Protein AF-A0A2P5FWX3-F1 (afdb_monomer)

Mean predicted aligned error: 10.18 Å

pLDDT: mean 71.49, std 17.6, range [30.2, 88.88]

Structure (mmCIF, N/CA/C/O backbone):
data_AF-A0A2P5FWX3-F1
#
_entry.id   AF-A0A2P5FWX3-F1
#
loop_
_atom_site.group_PDB
_atom_site.id
_atom_site.type_symbol
_atom_site.label_atom_id
_atom_site.label_alt_id
_atom_site.label_comp_id
_atom_site.label_asym_id
_atom_site.label_entity_id
_atom_site.label_seq_id
_atom_site.pdbx_PDB_ins_code
_atom_site.Cartn_x
_atom_site.Cartn_y
_atom_site.Cartn_z
_atom_site.occupancy
_atom_site.B_iso_or_equiv
_atom_site.auth_seq_id
_atom_site.auth_comp_id
_atom_site.auth_asym_id
_atom_site.auth_atom_id
_atom_site.pdbx_PDB_model_num
ATOM 1 N N . MET A 1 1 ? -28.439 5.076 10.917 1.00 36.09 1 MET A N 1
ATOM 2 C CA . MET A 1 1 ? -27.696 3.801 10.879 1.00 36.09 1 MET A CA 1
ATOM 3 C C . MET A 1 1 ? -26.403 4.039 11.629 1.00 36.09 1 MET A C 1
ATOM 5 O O . MET A 1 1 ? -25.513 4.684 11.095 1.00 36.09 1 MET A O 1
ATOM 9 N N . ASP A 1 2 ? -26.393 3.648 12.900 1.00 39.75 2 ASP A N 1
ATOM 10 C CA . ASP A 1 2 ? -25.227 3.685 13.783 1.00 39.75 2 ASP A CA 1
ATOM 11 C C . ASP A 1 2 ? -24.262 2.564 13.383 1.00 39.75 2 ASP A C 1
ATOM 13 O O . ASP A 1 2 ? -24.694 1.423 13.220 1.00 39.75 2 ASP A O 1
ATOM 17 N N . TYR A 1 3 ? -22.973 2.874 13.225 1.00 48.59 3 TYR A N 1
ATOM 18 C CA . TYR A 1 3 ? -21.913 1.898 12.940 1.00 48.59 3 TYR A CA 1
ATOM 19 C C . TYR A 1 3 ? -20.912 1.872 14.107 1.00 48.59 3 TYR A C 1
ATOM 21 O O . TYR A 1 3 ? -19.867 2.518 14.028 1.00 48.59 3 TYR A O 1
ATOM 29 N N . PRO A 1 4 ? -21.173 1.134 15.203 1.00 44.94 4 PRO A N 1
ATOM 30 C CA . PRO A 1 4 ? -20.359 1.227 16.414 1.00 44.94 4 PRO A CA 1
ATOM 31 C C . PRO A 1 4 ? -19.086 0.354 16.389 1.00 44.94 4 PRO A C 1
ATOM 33 O O . PRO A 1 4 ? -18.427 0.196 17.417 1.00 44.94 4 PRO A O 1
ATOM 36 N N . HIS A 1 5 ? -18.721 -0.257 15.253 1.00 38.47 5 HIS A N 1
ATOM 37 C CA . HIS A 1 5 ? -17.751 -1.367 15.223 1.00 38.47 5 HIS A CA 1
ATOM 38 C C . HIS A 1 5 ? -16.804 -1.349 14.009 1.00 38.47 5 HIS A C 1
ATOM 40 O O . HIS A 1 5 ? -16.574 -2.374 13.371 1.00 38.47 5 HIS A O 1
ATOM 46 N N . LEU A 1 6 ? -16.242 -0.188 13.669 1.00 40.50 6 LEU A N 1
ATOM 47 C CA . LEU A 1 6 ? -15.245 -0.069 12.600 1.00 40.50 6 LEU A CA 1
ATOM 48 C C . LEU A 1 6 ? -13.914 -0.740 12.990 1.00 40.50 6 LEU A C 1
ATOM 50 O O . LEU A 1 6 ? -13.078 -0.155 13.679 1.00 40.50 6 LEU A O 1
ATOM 54 N N . PHE A 1 7 ? -13.712 -1.980 12.533 1.00 39.72 7 PHE A N 1
ATOM 55 C CA . PHE A 1 7 ? -12.468 -2.729 12.710 1.00 39.72 7 PHE A CA 1
ATOM 56 C C . PHE A 1 7 ? -11.569 -2.687 11.457 1.00 39.72 7 PHE A C 1
ATOM 58 O O . PHE A 1 7 ? -11.954 -3.110 10.371 1.00 39.72 7 PHE A O 1
ATOM 65 N N . ARG A 1 8 ? -10.341 -2.194 11.690 1.00 49.31 8 ARG A N 1
ATOM 66 C CA . ARG A 1 8 ? -9.008 -2.618 11.198 1.00 49.31 8 ARG A CA 1
ATOM 67 C C . ARG A 1 8 ? -8.789 -2.820 9.693 1.00 49.31 8 ARG A C 1
ATOM 69 O O . ARG A 1 8 ? -8.914 -3.914 9.169 1.00 49.31 8 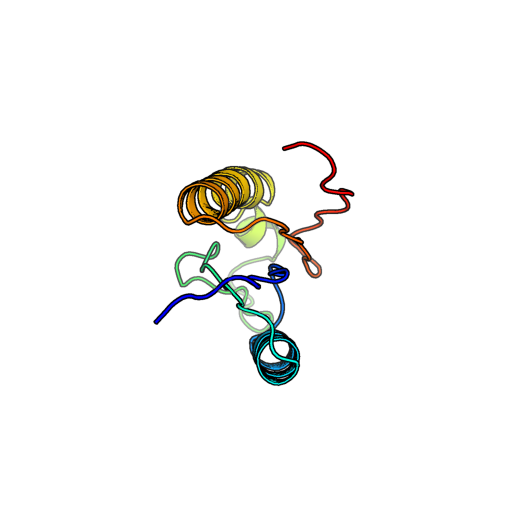ARG A O 1
ATOM 76 N N . VAL A 1 9 ? -8.270 -1.769 9.059 1.00 38.56 9 VAL A N 1
ATOM 77 C CA . VAL A 1 9 ? -7.700 -1.766 7.696 1.00 38.56 9 VAL A CA 1
ATOM 78 C C . VAL A 1 9 ? -6.278 -2.331 7.699 1.00 38.56 9 VAL A C 1
ATOM 80 O O . VAL A 1 9 ? -5.587 -2.161 8.690 1.00 38.56 9 VAL A O 1
ATOM 83 N N . THR A 1 10 ? -5.818 -2.947 6.609 1.00 39.81 10 THR A N 1
ATOM 84 C CA . THR A 1 10 ? -4.397 -3.241 6.324 1.00 39.81 10 THR A CA 1
ATOM 85 C C . THR A 1 10 ? -4.037 -2.781 4.913 1.00 39.81 10 THR A C 1
ATOM 87 O O . THR A 1 10 ? -4.858 -2.868 4.005 1.00 39.81 10 THR A O 1
ATOM 90 N N . TYR A 1 11 ? -2.805 -2.298 4.758 1.00 51.53 11 TYR A N 1
ATOM 91 C CA . TYR A 1 11 ? -2.266 -1.621 3.573 1.00 51.53 11 TYR A CA 1
ATOM 92 C C . TYR A 1 11 ? -1.509 -2.541 2.593 1.00 51.53 11 TYR A C 1
ATOM 94 O O . TYR A 1 11 ? -1.103 -3.639 2.959 1.00 51.53 11 TYR A O 1
ATOM 102 N N . LEU A 1 12 ? -1.315 -2.051 1.357 1.00 51.19 12 LEU A N 1
ATOM 103 C CA . LEU A 1 12 ? -0.372 -2.500 0.310 1.00 51.19 12 LEU A CA 1
ATOM 104 C C . LEU A 1 12 ? -0.284 -4.007 0.062 1.00 51.19 12 LEU A C 1
ATOM 106 O O . LEU A 1 12 ? 0.769 -4.634 0.218 1.00 51.19 12 LEU A O 1
ATOM 110 N N . ILE A 1 13 ? -1.388 -4.586 -0.406 1.00 52.03 13 ILE A N 1
ATOM 111 C CA . ILE A 1 13 ? -1.358 -5.933 -0.958 1.00 52.03 13 ILE A CA 1
ATOM 112 C C . ILE A 1 13 ? -1.967 -5.937 -2.358 1.00 52.03 13 ILE A C 1
ATOM 114 O O . ILE A 1 13 ? -2.859 -5.144 -2.648 1.00 52.03 13 ILE A O 1
ATOM 118 N N . LYS A 1 14 ? -1.498 -6.852 -3.224 1.00 61.44 14 LYS A N 1
ATOM 119 C CA . LYS A 1 14 ? -2.222 -7.285 -4.431 1.00 61.44 14 LYS A CA 1
ATOM 120 C C . LYS A 1 14 ? -3.730 -7.251 -4.168 1.00 61.44 14 L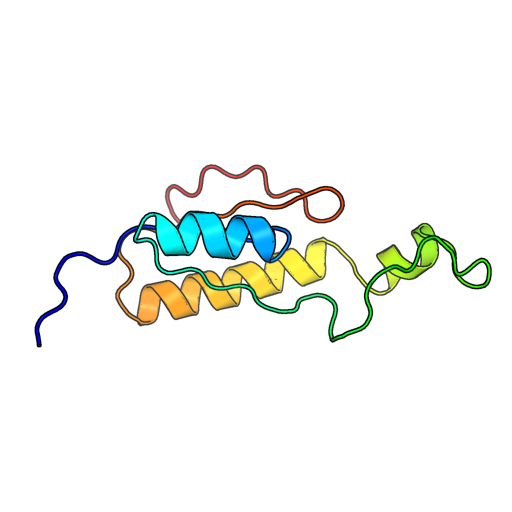YS A C 1
ATOM 122 O O . LYS A 1 14 ? -4.158 -7.823 -3.167 1.00 61.44 14 LYS A O 1
ATOM 127 N N . LEU A 1 15 ? -4.508 -6.673 -5.088 1.00 67.38 15 LEU A N 1
ATOM 128 C CA . LEU A 1 15 ? -5.973 -6.542 -4.987 1.00 67.38 15 LEU A CA 1
ATOM 129 C C . LEU A 1 15 ? -6.650 -7.833 -4.491 1.00 67.38 15 LEU A C 1
ATOM 131 O O . LEU A 1 15 ? -7.463 -7.792 -3.582 1.00 67.38 15 LEU A O 1
ATOM 135 N N . LYS A 1 16 ? -6.164 -9.002 -4.927 1.00 72.69 16 LYS A N 1
ATOM 136 C CA . LYS A 1 16 ? -6.636 -10.315 -4.455 1.00 72.69 16 LYS A CA 1
ATOM 137 C C . LYS A 1 16 ? -6.562 -10.5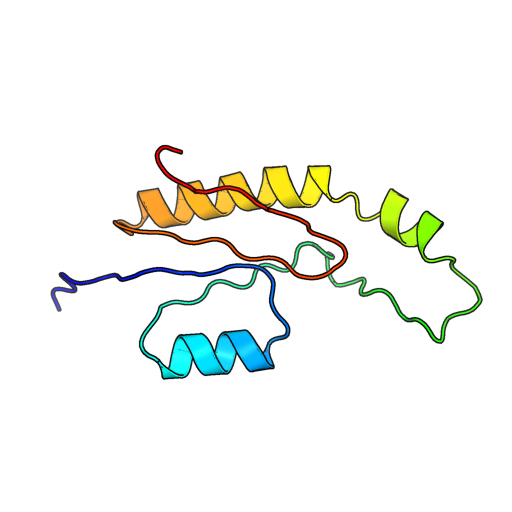52 -2.936 1.00 72.69 16 LYS A C 1
ATOM 139 O O . LYS A 1 16 ? -7.353 -11.339 -2.425 1.00 72.69 16 LYS A O 1
ATOM 144 N N . LEU A 1 17 ? -5.599 -9.982 -2.204 1.00 73.12 17 LEU A N 1
ATOM 145 C CA . LEU A 1 17 ? -5.598 -10.068 -0.735 1.00 73.12 17 LEU A CA 1
ATOM 146 C C . LEU A 1 17 ? -6.490 -8.992 -0.123 1.00 73.12 17 LEU A C 1
ATOM 148 O O . LEU A 1 17 ? -7.140 -9.283 0.873 1.00 73.12 17 LEU A O 1
ATOM 152 N N . ALA A 1 18 ? -6.557 -7.798 -0.719 1.00 73.50 18 ALA A N 1
ATOM 153 C CA . ALA A 1 18 ? -7.508 -6.773 -0.295 1.00 73.50 18 ALA A CA 1
ATOM 154 C C . ALA A 1 18 ? -8.947 -7.311 -0.359 1.00 73.50 18 ALA A C 1
ATOM 156 O O . ALA A 1 18 ? -9.672 -7.194 0.622 1.00 73.50 18 ALA A O 1
ATOM 157 N N . ASP A 1 19 ? -9.300 -8.026 -1.430 1.00 80.19 19 ASP A N 1
ATOM 158 C CA . ASP A 1 19 ? -10.603 -8.680 -1.596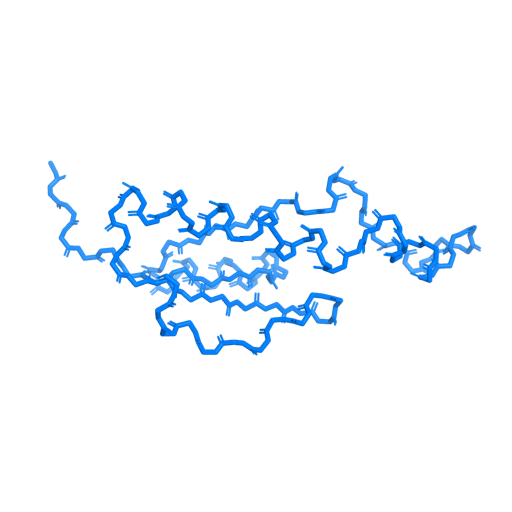 1.00 80.19 19 ASP A CA 1
ATOM 159 C C . ASP A 1 19 ? -10.872 -9.727 -0.506 1.00 80.19 19 ASP A C 1
ATOM 161 O O . ASP A 1 19 ? -11.977 -9.817 0.023 1.00 80.19 19 ASP A O 1
ATOM 165 N N . LYS A 1 20 ? -9.855 -10.509 -0.117 1.00 83.44 20 LYS A N 1
ATOM 166 C CA . LYS A 1 20 ? -9.978 -11.496 0.970 1.00 83.44 20 LYS A CA 1
ATOM 167 C C . LYS A 1 20 ? -10.153 -10.838 2.335 1.00 83.44 20 LYS A C 1
ATOM 169 O O . LYS A 1 20 ? -10.940 -11.322 3.141 1.00 83.44 20 LYS A O 1
ATOM 174 N N . VAL A 1 21 ? -9.415 -9.761 2.598 1.00 78.56 21 VAL A N 1
ATOM 175 C CA . VAL A 1 21 ? -9.521 -8.999 3.849 1.00 78.56 21 VAL A CA 1
ATOM 176 C C . VAL A 1 21 ? -10.884 -8.305 3.917 1.00 78.56 21 VAL A C 1
ATOM 178 O O . VAL A 1 21 ? -11.560 -8.396 4.936 1.00 78.56 21 VAL A O 1
ATOM 181 N N . ALA A 1 22 ? -11.356 -7.726 2.813 1.00 82.31 22 ALA A N 1
ATOM 182 C CA . ALA A 1 22 ? -12.701 -7.168 2.718 1.00 82.31 22 ALA A CA 1
ATOM 183 C C . ALA A 1 22 ? -13.783 -8.242 2.920 1.00 82.31 22 ALA A C 1
ATOM 185 O O . ALA A 1 22 ? -14.713 -8.048 3.700 1.00 82.31 22 ALA A O 1
ATOM 186 N N . GLY A 1 23 ? -13.622 -9.417 2.302 1.00 83.50 23 GLY A N 1
ATOM 187 C CA . GLY A 1 23 ? -14.519 -10.563 2.484 1.00 83.50 23 GLY A CA 1
ATOM 188 C C . GLY A 1 23 ? -14.559 -11.108 3.916 1.00 83.50 23 GLY A C 1
ATOM 189 O O . GLY A 1 23 ? -15.549 -11.719 4.306 1.00 83.50 23 GLY A O 1
ATOM 190 N N . ALA A 1 24 ? -13.524 -10.851 4.721 1.00 86.94 24 ALA A N 1
ATOM 191 C CA . ALA A 1 24 ? -13.491 -11.179 6.146 1.00 86.94 24 ALA A CA 1
ATOM 192 C C . ALA A 1 24 ? -14.166 -10.115 7.042 1.00 86.94 24 ALA A C 1
ATOM 194 O O . ALA A 1 24 ? -14.155 -10.259 8.263 1.00 86.94 24 ALA A O 1
ATOM 195 N N . GLY A 1 25 ? -14.763 -9.069 6.458 1.00 82.88 25 GLY A N 1
ATOM 196 C CA . GLY A 1 25 ? -15.535 -8.047 7.173 1.00 82.88 25 GLY A CA 1
ATOM 197 C C . GLY A 1 25 ? -14.746 -6.797 7.568 1.00 82.88 25 GLY A C 1
ATOM 198 O O . GLY A 1 25 ? -15.237 -5.994 8.359 1.00 82.88 25 GLY A O 1
ATOM 199 N N . PHE A 1 26 ? -13.538 -6.611 7.033 1.00 80.25 26 PHE A N 1
ATOM 200 C CA . PHE A 1 26 ? -12.736 -5.415 7.282 1.00 80.25 26 PHE A CA 1
ATOM 201 C C . PHE A 1 26 ? -12.992 -4.348 6.214 1.00 80.25 26 PHE A C 1
ATOM 203 O O . PHE A 1 26 ? -13.124 -4.649 5.028 1.00 80.25 26 PHE A O 1
ATOM 210 N N . PHE A 1 27 ? -12.991 -3.076 6.610 1.00 80.69 27 PHE A N 1
ATOM 211 C CA . PHE A 1 27 ? -12.836 -1.998 5.633 1.00 80.69 27 PHE A CA 1
ATOM 212 C C . PHE A 1 27 ? -11.399 -2.035 5.099 1.00 80.69 27 PHE A C 1
ATOM 214 O O . PHE A 1 27 ? -10.460 -2.223 5.873 1.00 80.69 27 PHE A O 1
ATOM 221 N N . VAL A 1 28 ? -11.209 -1.863 3.791 1.00 79.88 28 VAL A N 1
ATOM 222 C CA . VAL A 1 28 ? -9.882 -1.902 3.164 1.00 79.88 28 VAL A CA 1
ATOM 223 C C . VAL A 1 28 ? -9.701 -0.676 2.281 1.00 79.88 28 VAL A C 1
ATOM 225 O O . VAL A 1 28 ? -10.488 -0.437 1.371 1.00 79.88 28 VAL A O 1
ATOM 228 N N . ALA A 1 29 ? -8.641 0.089 2.541 1.00 82.12 29 ALA A N 1
ATOM 229 C CA . ALA A 1 29 ? -8.195 1.175 1.680 1.00 82.12 29 ALA A CA 1
ATOM 230 C C . ALA A 1 29 ? -6.927 0.735 0.935 1.00 82.12 29 ALA A C 1
ATOM 232 O O . ALA A 1 29 ? -5.963 0.290 1.559 1.00 82.12 29 ALA A O 1
ATOM 233 N N . VAL A 1 30 ? -6.924 0.871 -0.393 1.00 78.62 30 VAL A N 1
ATOM 234 C CA . VAL A 1 30 ? -5.772 0.564 -1.255 1.00 78.62 30 VAL A CA 1
ATOM 235 C C . VAL A 1 30 ? -5.459 1.803 -2.092 1.00 78.62 30 VAL A C 1
ATOM 237 O O . VAL A 1 30 ? -5.983 1.937 -3.197 1.00 78.62 30 VAL A O 1
ATOM 240 N N . PRO A 1 31 ? -4.669 2.759 -1.580 1.00 80.25 31 PRO A N 1
ATOM 241 C CA . PRO A 1 31 ? -4.290 3.910 -2.377 1.00 80.25 31 PRO A CA 1
ATOM 242 C C . PRO A 1 31 ? -3.238 3.512 -3.391 1.00 80.25 31 PRO A C 1
ATOM 244 O O . PRO A 1 31 ? -2.333 2.720 -3.113 1.00 80.25 31 PRO A O 1
ATOM 247 N N . ASP A 1 32 ? -3.333 4.145 -4.546 1.00 82.00 32 ASP A N 1
ATOM 248 C CA . ASP A 1 32 ? -2.317 4.051 -5.567 1.00 82.00 32 ASP A CA 1
ATOM 249 C C . ASP A 1 32 ? -1.150 4.993 -5.239 1.00 82.00 32 ASP A C 1
ATOM 251 O O . ASP A 1 32 ? -1.195 6.199 -5.489 1.00 82.00 32 ASP A O 1
ATOM 255 N N . PHE A 1 33 ? -0.092 4.440 -4.646 1.00 79.06 33 PHE A N 1
ATOM 256 C CA . PHE A 1 33 ? 1.161 5.171 -4.438 1.00 79.06 33 PHE A CA 1
ATOM 257 C C . PHE A 1 33 ? 2.072 5.179 -5.664 1.00 79.06 33 PHE A C 1
ATOM 259 O O . PHE A 1 33 ? 3.012 5.972 -5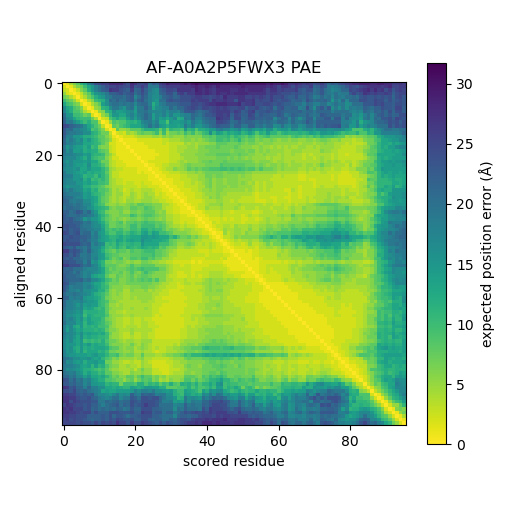.695 1.00 79.06 33 PHE A O 1
ATOM 266 N N . LEU A 1 34 ? 1.778 4.342 -6.662 1.00 79.69 34 LEU A N 1
ATOM 267 C CA . LEU A 1 34 ? 2.545 4.221 -7.898 1.00 79.69 34 LEU A CA 1
ATOM 268 C C . LEU A 1 34 ? 2.076 5.209 -8.969 1.00 79.69 34 LEU A C 1
ATOM 270 O O . LEU A 1 34 ? 2.680 5.281 -10.028 1.00 79.69 34 LEU A O 1
ATOM 274 N N . LYS A 1 35 ? 1.015 5.987 -8.704 1.00 82.75 35 LYS A N 1
ATOM 275 C CA . LYS A 1 35 ? 0.497 7.025 -9.614 1.00 82.75 35 LYS A CA 1
ATOM 276 C C . LYS A 1 35 ? 0.145 6.456 -11.003 1.00 82.75 35 LYS A C 1
ATOM 278 O O . LYS A 1 35 ? 0.277 7.153 -12.004 1.00 82.75 35 LYS A O 1
ATOM 283 N N . GLY A 1 36 ? -0.283 5.196 -11.064 1.00 81.31 36 GLY A N 1
ATOM 284 C CA . GLY A 1 36 ? -0.566 4.488 -12.310 1.00 81.31 36 GLY A CA 1
ATOM 285 C C . GLY A 1 36 ? 0.658 3.973 -13.079 1.00 81.31 36 GLY A C 1
ATOM 286 O O . GLY A 1 36 ? 0.461 3.470 -14.182 1.00 81.31 36 GLY A O 1
ATOM 287 N N . ASP A 1 37 ? 1.876 4.047 -12.526 1.00 84.75 37 ASP A N 1
ATOM 288 C CA . ASP A 1 37 ? 3.120 3.557 -13.150 1.00 84.75 37 ASP A CA 1
ATOM 289 C C . ASP A 1 37 ? 3.667 2.296 -12.438 1.00 84.75 37 ASP A C 1
ATOM 291 O O . ASP A 1 37 ? 4.611 2.364 -11.641 1.00 84.75 37 ASP A O 1
ATOM 295 N N . PRO A 1 38 ? 3.053 1.113 -12.639 1.00 81.81 38 PRO A N 1
ATOM 296 C CA . PRO A 1 38 ? 3.539 -0.126 -12.048 1.00 81.81 38 PRO A CA 1
ATOM 297 C C . PRO A 1 38 ? 4.852 -0.582 -12.694 1.00 81.81 38 PRO A C 1
ATOM 299 O O . PRO A 1 38 ? 5.029 -0.495 -13.904 1.00 81.81 38 PRO A O 1
ATOM 302 N N . TYR A 1 39 ? 5.743 -1.179 -11.898 1.00 79.31 39 TYR A N 1
ATOM 303 C CA . TYR A 1 39 ? 6.928 -1.840 -12.442 1.00 79.31 39 TYR A CA 1
ATOM 304 C C . TYR A 1 39 ? 6.536 -3.012 -13.356 1.00 79.31 39 TYR A C 1
ATOM 306 O O . TYR A 1 39 ? 5.806 -3.912 -12.928 1.00 79.31 39 TYR A O 1
ATOM 314 N N . VAL A 1 40 ? 7.067 -3.020 -14.582 1.00 82.25 40 VAL A N 1
ATOM 315 C CA . VAL A 1 40 ? 6.880 -4.079 -15.584 1.00 82.25 40 VAL A CA 1
ATOM 316 C C . VAL A 1 40 ? 8.201 -4.845 -15.740 1.00 82.25 40 VAL A C 1
ATOM 318 O O . VAL A 1 40 ? 9.129 -4.322 -16.351 1.00 82.25 40 VAL A O 1
ATOM 321 N N . PRO A 1 41 ? 8.332 -6.067 -15.191 1.00 75.06 41 PRO A N 1
ATOM 322 C CA . PRO A 1 41 ? 9.574 -6.842 -15.261 1.00 75.06 41 PRO A CA 1
ATOM 323 C C . PRO A 1 41 ? 10.036 -7.176 -16.683 1.00 75.06 41 PRO A C 1
ATOM 325 O O . PRO A 1 41 ? 11.224 -7.397 -16.903 1.00 75.06 41 PRO A O 1
ATOM 328 N N . GLU A 1 42 ? 9.100 -7.254 -17.628 1.00 84.62 42 GLU A N 1
ATOM 329 C CA . GLU A 1 42 ? 9.356 -7.556 -19.036 1.00 84.62 42 GLU A CA 1
ATOM 330 C C . GLU A 1 42 ? 9.877 -6.342 -19.820 1.00 84.62 42 GLU A C 1
ATOM 332 O O . GLU A 1 42 ? 10.388 -6.504 -20.929 1.00 84.62 42 GLU A O 1
ATOM 337 N N . ASP A 1 43 ? 9.764 -5.134 -19.259 1.00 82.81 43 ASP A N 1
ATOM 338 C CA . ASP A 1 43 ? 10.285 -3.921 -19.874 1.00 82.81 43 ASP A CA 1
ATOM 339 C C . ASP A 1 43 ? 11.793 -3.806 -19.622 1.00 82.81 43 ASP A C 1
ATOM 341 O O . ASP A 1 43 ? 12.259 -3.372 -18.569 1.00 82.81 43 ASP A O 1
ATOM 345 N N . THR A 1 44 ? 12.582 -4.183 -20.624 1.00 82.38 44 THR A N 1
ATOM 346 C CA . THR A 1 44 ? 14.044 -4.094 -20.558 1.00 82.38 44 THR A CA 1
ATOM 347 C C . THR A 1 44 ? 14.570 -2.662 -20.696 1.00 82.38 44 THR A C 1
ATOM 349 O O . THR A 1 44 ? 15.775 -2.456 -20.560 1.00 82.38 44 THR A O 1
ATOM 352 N N . SER A 1 45 ? 13.714 -1.680 -21.012 1.00 86.06 45 SER A N 1
ATOM 353 C CA . SER A 1 45 ? 14.121 -0.280 -21.197 1.00 86.06 45 SER A CA 1
ATOM 354 C C . SER A 1 45 ? 14.356 0.454 -19.876 1.00 86.06 45 SER A C 1
ATOM 356 O O . SER A 1 45 ? 15.113 1.426 -19.842 1.00 86.06 45 SER A O 1
ATOM 358 N N . ARG A 1 46 ? 13.760 -0.032 -18.779 1.00 85.25 46 ARG A N 1
ATOM 359 C CA . ARG A 1 46 ? 13.836 0.588 -17.457 1.00 85.25 46 ARG A CA 1
ATOM 360 C C . ARG A 1 46 ? 14.223 -0.442 -16.404 1.00 85.25 46 ARG A C 1
ATOM 362 O O . ARG A 1 46 ? 13.512 -1.409 -16.152 1.00 85.25 46 ARG A O 1
ATOM 369 N N . SER A 1 47 ? 15.348 -0.207 -15.734 1.00 86.62 47 SER A N 1
ATOM 370 C CA . SER A 1 47 ? 15.772 -1.067 -14.633 1.00 86.62 47 SER A CA 1
ATOM 371 C C . SER A 1 47 ? 14.861 -0.893 -13.411 1.00 86.62 47 SER A C 1
ATOM 373 O O . SER A 1 47 ? 14.317 0.187 -13.165 1.00 86.62 47 SER A O 1
ATOM 375 N N . ILE A 1 48 ? 14.765 -1.928 -12.571 1.00 82.06 48 ILE A N 1
ATOM 376 C CA . ILE A 1 48 ? 14.075 -1.826 -11.274 1.00 82.06 48 ILE A CA 1
ATOM 377 C C . ILE A 1 48 ? 14.640 -0.693 -10.404 1.00 82.06 48 ILE A C 1
ATOM 379 O O . ILE A 1 48 ? 13.906 -0.059 -9.655 1.00 82.06 48 ILE A O 1
ATOM 383 N N . GLN A 1 49 ? 15.940 -0.411 -10.511 1.00 82.94 49 GLN A N 1
ATOM 384 C CA . GLN A 1 49 ? 16.594 0.627 -9.719 1.00 82.94 49 GLN A CA 1
ATOM 385 C C . GLN A 1 49 ? 16.144 2.024 -10.141 1.00 82.94 49 GLN A C 1
ATOM 387 O O . GLN A 1 49 ? 15.934 2.877 -9.283 1.00 82.94 49 GLN A O 1
ATOM 392 N N . ASP A 1 50 ? 15.977 2.261 -11.441 1.00 87.25 50 ASP A N 1
ATOM 393 C CA . ASP A 1 50 ? 15.510 3.552 -11.945 1.00 87.25 50 ASP A CA 1
ATOM 394 C C . ASP A 1 50 ? 14.032 3.759 -11.626 1.00 87.25 50 ASP A C 1
ATOM 396 O O . ASP A 1 50 ? 13.652 4.831 -11.161 1.00 87.25 50 ASP A O 1
ATOM 400 N N . TRP A 1 51 ? 13.227 2.697 -11.725 1.00 85.06 51 TRP A N 1
ATOM 401 C CA . TRP A 1 51 ? 11.834 2.742 -11.290 1.00 85.06 51 TRP A CA 1
ATOM 402 C C . TRP A 1 51 ? 11.699 3.062 -9.789 1.00 85.06 51 TRP A C 1
ATOM 404 O O . TRP A 1 51 ? 10.883 3.903 -9.420 1.00 85.06 51 TRP A O 1
ATOM 414 N N . ILE A 1 52 ? 12.538 2.473 -8.922 1.00 83.19 52 ILE A N 1
ATOM 415 C CA . ILE A 1 52 ? 12.551 2.758 -7.471 1.00 83.19 52 ILE A CA 1
ATOM 416 C C . ILE A 1 52 ? 12.984 4.200 -7.159 1.00 83.19 52 ILE A C 1
ATOM 418 O O . ILE A 1 52 ? 12.533 4.768 -6.169 1.00 83.19 52 ILE A O 1
ATOM 422 N N . LYS A 1 53 ? 13.847 4.829 -7.965 1.00 84.56 53 LYS A N 1
ATOM 423 C CA . LYS A 1 53 ? 14.208 6.244 -7.746 1.00 84.56 53 LYS A CA 1
ATOM 424 C C . LYS A 1 53 ? 13.013 7.170 -7.969 1.00 84.56 53 LYS A C 1
ATOM 426 O O . LYS A 1 53 ? 12.851 8.140 -7.237 1.00 84.56 53 LYS A O 1
ATOM 431 N N . GLU A 1 54 ? 12.189 6.866 -8.966 1.00 85.19 54 GLU A N 1
ATOM 432 C CA . GLU A 1 54 ? 10.966 7.620 -9.268 1.00 85.19 54 GLU A CA 1
ATOM 433 C C . GLU A 1 54 ? 9.813 7.273 -8.313 1.00 85.19 54 GLU A C 1
ATOM 435 O O . GLU A 1 54 ? 8.945 8.103 -8.037 1.00 85.19 54 GLU A O 1
ATOM 440 N N . HIS A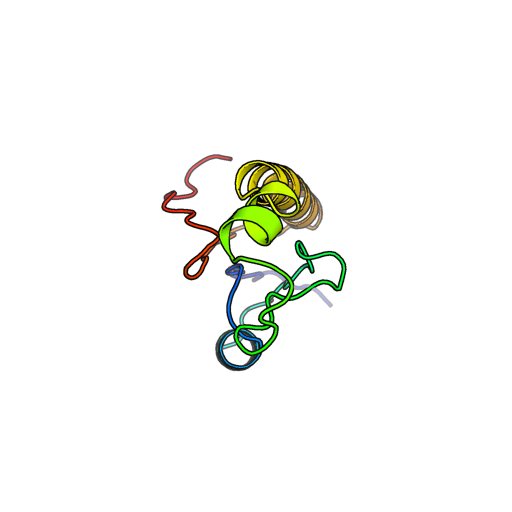 1 55 ? 9.848 6.059 -7.763 1.00 81.38 55 HIS A N 1
ATOM 441 C CA . HIS A 1 55 ? 8.900 5.523 -6.795 1.00 81.38 55 HIS A CA 1
ATOM 442 C C . HIS A 1 55 ? 9.661 5.162 -5.522 1.00 81.38 55 HIS A C 1
ATOM 444 O O . HIS A 1 55 ? 9.951 3.993 -5.260 1.00 81.38 55 HIS A O 1
ATOM 450 N N . SER A 1 56 ? 10.025 6.173 -4.732 1.00 82.00 56 SER A N 1
ATOM 451 C CA . SER A 1 56 ? 10.734 5.946 -3.470 1.00 82.00 56 SER A CA 1
ATOM 452 C C . SER A 1 56 ? 9.786 5.415 -2.390 1.00 82.00 56 SER A C 1
ATOM 454 O O . SER A 1 56 ? 8.615 5.807 -2.297 1.00 82.00 56 SER A O 1
ATOM 456 N N . ALA A 1 57 ? 10.282 4.501 -1.556 1.00 77.56 57 ALA A N 1
ATOM 457 C CA . ALA A 1 57 ? 9.493 3.943 -0.460 1.00 77.56 57 ALA A CA 1
ATOM 458 C C . ALA A 1 57 ? 9.193 5.008 0.611 1.00 77.56 57 ALA A C 1
ATOM 460 O O . ALA A 1 57 ? 8.156 4.958 1.272 1.00 77.56 57 ALA A O 1
ATOM 461 N N . GLU A 1 58 ? 10.076 5.994 0.748 1.00 81.75 58 GLU A N 1
ATOM 462 C CA . GLU A 1 58 ? 9.958 7.135 1.647 1.00 81.75 58 GLU A CA 1
ATOM 463 C C . GLU A 1 58 ? 8.763 8.021 1.271 1.00 81.75 58 GLU A C 1
ATOM 465 O O . GLU A 1 58 ? 7.944 8.346 2.132 1.00 81.75 58 GLU A O 1
ATOM 470 N N . GLU A 1 59 ? 8.598 8.350 -0.017 1.00 83.12 59 GLU A N 1
ATOM 471 C CA . GLU A 1 59 ? 7.429 9.102 -0.494 1.00 83.12 59 GLU A CA 1
ATOM 472 C C . GLU A 1 59 ? 6.133 8.318 -0.240 1.00 83.12 59 GLU A C 1
ATOM 474 O O . GLU A 1 59 ? 5.136 8.879 0.228 1.00 83.12 59 GLU A O 1
ATOM 479 N N . ALA A 1 60 ? 6.143 7.007 -0.506 1.00 81.19 60 ALA A N 1
ATOM 480 C CA . ALA A 1 60 ? 4.997 6.142 -0.238 1.00 81.19 60 ALA A CA 1
ATOM 481 C C . ALA A 1 60 ? 4.651 6.094 1.261 1.00 81.19 60 ALA A C 1
ATOM 483 O O . ALA A 1 60 ? 3.473 6.106 1.626 1.00 81.19 60 ALA A O 1
ATOM 484 N N . PHE A 1 61 ? 5.658 6.090 2.137 1.00 82.19 61 PHE A N 1
ATOM 485 C CA . PHE A 1 61 ? 5.469 6.100 3.585 1.00 82.19 61 PHE A CA 1
ATOM 486 C C . PHE A 1 61 ? 4.849 7.408 4.090 1.00 82.19 61 PHE A C 1
ATOM 488 O O . PHE A 1 61 ? 3.893 7.368 4.868 1.00 82.19 61 PHE A O 1
ATOM 495 N N . GLU A 1 62 ? 5.324 8.566 3.625 1.00 85.62 62 GLU A N 1
ATOM 496 C CA . GLU A 1 62 ? 4.735 9.857 4.008 1.00 85.62 62 GLU A CA 1
ATOM 497 C C . GLU A 1 62 ? 3.279 9.977 3.540 1.00 85.62 62 GLU A C 1
ATOM 499 O O . GLU A 1 62 ? 2.404 10.389 4.307 1.00 85.62 62 GLU A O 1
ATOM 504 N N . LYS A 1 63 ? 2.968 9.513 2.325 1.00 83.94 63 LYS A N 1
ATOM 505 C CA . LYS A 1 63 ? 1.579 9.455 1.845 1.00 83.94 63 LYS A CA 1
ATOM 506 C C . LYS A 1 63 ? 0.720 8.492 2.659 1.00 83.94 63 LYS A C 1
ATOM 508 O O . LYS A 1 63 ? -0.443 8.792 2.930 1.00 83.94 63 LYS A O 1
ATOM 513 N N . ALA A 1 64 ? 1.272 7.360 3.094 1.00 84.12 64 ALA A N 1
ATOM 514 C CA . ALA A 1 64 ? 0.556 6.419 3.951 1.00 84.12 64 ALA A CA 1
ATOM 515 C C . ALA A 1 64 ? 0.167 7.041 5.297 1.00 84.12 64 ALA A C 1
ATOM 517 O O . ALA A 1 64 ? -0.951 6.812 5.761 1.00 84.12 64 ALA A O 1
ATOM 518 N N 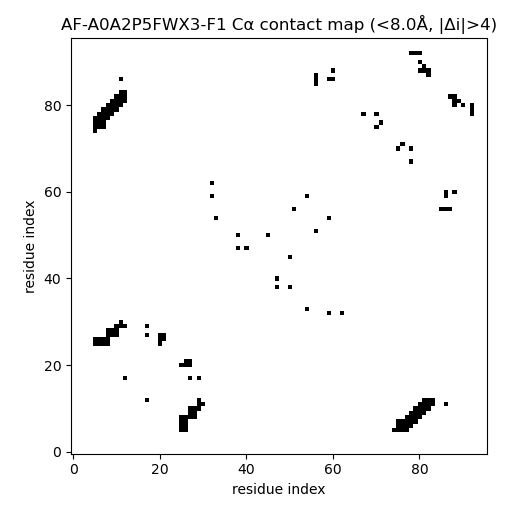. LYS A 1 65 ? 1.021 7.885 5.896 1.00 85.88 65 LYS A N 1
ATOM 519 C CA . LYS A 1 65 ? 0.658 8.623 7.118 1.00 85.88 65 LYS A CA 1
ATOM 520 C C . LYS A 1 65 ? -0.569 9.502 6.907 1.00 85.88 65 LYS A C 1
ATOM 522 O O . LYS A 1 65 ? -1.459 9.483 7.751 1.00 85.88 65 LYS A O 1
ATOM 527 N N . VAL A 1 66 ? -0.635 10.233 5.791 1.00 88.88 66 VAL A N 1
ATOM 528 C CA . VAL A 1 66 ? -1.776 11.110 5.476 1.00 88.88 66 VAL A CA 1
ATOM 529 C C . VAL A 1 66 ? -3.070 10.307 5.411 1.00 88.88 66 VAL A C 1
ATOM 531 O O . VAL A 1 66 ? -4.059 10.692 6.029 1.00 88.88 66 VAL A O 1
ATOM 534 N N . VAL A 1 67 ? -3.063 9.152 4.744 1.00 87.25 67 VAL A N 1
ATOM 535 C CA . VAL A 1 67 ? -4.270 8.322 4.674 1.00 87.25 67 VAL A CA 1
ATOM 536 C C . VAL A 1 67 ? -4.628 7.720 6.032 1.00 87.25 67 VAL A C 1
ATOM 538 O O . VAL A 1 67 ? -5.802 7.669 6.381 1.00 87.25 67 VAL A O 1
ATOM 541 N N . ILE A 1 68 ? -3.649 7.306 6.841 1.00 84.38 68 ILE A N 1
ATOM 542 C CA . ILE A 1 68 ? -3.919 6.839 8.209 1.00 84.38 68 ILE A CA 1
ATOM 543 C C . ILE A 1 68 ? -4.578 7.951 9.037 1.00 84.38 68 ILE A C 1
ATOM 545 O O . ILE A 1 68 ? -5.519 7.674 9.778 1.00 84.38 68 ILE A O 1
ATOM 549 N N . GLN A 1 69 ? -4.112 9.196 8.916 1.00 87.62 69 GLN A N 1
ATOM 550 C CA . GLN A 1 69 ? -4.710 10.334 9.619 1.00 87.62 69 GLN A CA 1
ATOM 551 C C . GLN A 1 69 ? -6.131 10.638 9.126 1.00 87.62 69 GLN A C 1
ATOM 553 O O . GLN A 1 69 ? -7.016 10.869 9.945 1.00 87.62 69 GLN A O 1
ATOM 558 N N . ASP A 1 70 ? -6.382 10.558 7.818 1.00 87.69 70 ASP A N 1
ATOM 559 C CA . ASP A 1 70 ? -7.731 10.696 7.250 1.00 87.69 70 ASP A CA 1
ATOM 560 C C . ASP A 1 70 ? -8.677 9.573 7.713 1.00 87.69 70 ASP A C 1
ATOM 562 O O . ASP A 1 70 ? -9.838 9.804 8.041 1.00 87.69 70 ASP A O 1
ATOM 566 N N . LEU A 1 71 ? -8.183 8.339 7.832 1.00 85.62 71 LEU A N 1
ATOM 567 C CA . LEU A 1 71 ? -8.972 7.246 8.400 1.00 85.62 71 LEU A CA 1
ATOM 568 C C . LEU A 1 71 ? -9.279 7.493 9.883 1.00 85.62 71 LEU A C 1
ATOM 570 O O . LEU A 1 71 ? -10.406 7.278 10.321 1.00 85.62 71 LEU A O 1
ATOM 574 N N . LYS A 1 72 ? -8.329 8.004 10.669 1.00 85.62 72 LYS A N 1
ATOM 575 C CA . LYS A 1 72 ? -8.601 8.364 12.070 1.00 85.62 72 LYS A CA 1
ATOM 576 C C . LYS A 1 72 ? -9.630 9.477 12.196 1.00 85.62 72 LYS A C 1
ATOM 578 O O . LYS A 1 72 ? -10.529 9.361 13.025 1.00 85.62 72 LYS A O 1
ATOM 583 N N . SER A 1 73 ? -9.532 10.523 11.374 1.00 88.19 73 SER A N 1
ATOM 584 C CA . SER A 1 73 ? -10.484 11.642 11.401 1.00 88.19 73 SER A CA 1
ATOM 585 C C . SER A 1 73 ? -11.907 11.196 11.045 1.00 88.19 73 SER A C 1
ATOM 587 O O . SER A 1 73 ? -12.873 11.742 11.573 1.00 88.19 73 SER A O 1
ATOM 589 N N . LYS A 1 74 ? -12.044 10.139 10.234 1.00 86.25 74 LYS A N 1
ATOM 590 C CA . LYS A 1 74 ? -13.318 9.477 9.907 1.00 86.25 74 LYS A CA 1
ATOM 591 C C . LYS A 1 74 ? -13.859 8.554 11.009 1.00 86.25 74 LYS A C 1
ATOM 593 O O . LYS A 1 74 ? -14.905 7.942 10.818 1.00 86.25 74 LYS A O 1
ATOM 598 N N . GLY A 1 75 ? -13.178 8.447 12.152 1.00 85.19 75 GLY A N 1
ATOM 599 C CA . GLY A 1 75 ? -13.653 7.705 13.325 1.00 85.19 75 GLY A CA 1
ATOM 600 C C . GLY A 1 75 ? -13.202 6.244 13.395 1.00 85.19 75 GLY A C 1
ATOM 601 O O . GLY A 1 75 ? -13.744 5.471 14.184 1.00 85.19 75 GLY A O 1
ATOM 602 N N . PHE A 1 76 ? -12.207 5.839 12.601 1.00 80.25 76 PHE A N 1
ATOM 603 C CA . PHE A 1 76 ? -11.646 4.491 12.688 1.00 80.25 76 PHE A CA 1
ATOM 604 C C . PHE A 1 76 ? -10.831 4.338 13.981 1.00 80.25 76 PHE A C 1
ATOM 606 O O . PHE A 1 76 ? -9.802 4.987 14.162 1.00 80.25 76 PHE A O 1
ATOM 613 N N . SER A 1 77 ? -11.268 3.445 14.872 1.00 77.12 77 SER A N 1
ATOM 614 C CA . SER A 1 77 ? -10.672 3.255 16.205 1.00 77.12 77 SER A CA 1
ATOM 615 C C . SER A 1 77 ? -9.440 2.346 16.215 1.00 77.12 77 SER A C 1
ATOM 617 O O . SER A 1 77 ? -8.630 2.390 17.140 1.00 77.12 77 SER A O 1
ATOM 619 N N . ALA A 1 78 ? -9.277 1.514 15.186 1.00 78.94 78 ALA A N 1
ATOM 620 C CA . ALA A 1 78 ? -8.118 0.653 15.029 1.00 78.94 78 ALA A CA 1
ATOM 621 C C . ALA A 1 78 ? -7.746 0.510 13.552 1.00 78.94 78 ALA A C 1
ATOM 623 O O . ALA A 1 78 ? -8.577 0.132 12.727 1.00 78.94 78 ALA A O 1
ATOM 624 N N . ILE A 1 79 ? -6.477 0.768 13.238 1.00 82.00 79 ILE A N 1
ATOM 625 C CA . ILE A 1 79 ? -5.922 0.752 11.881 1.00 82.00 79 ILE A CA 1
ATOM 626 C C . ILE A 1 79 ? -4.662 -0.114 11.898 1.00 82.00 79 ILE A C 1
ATOM 628 O O . ILE A 1 79 ? -3.791 0.067 12.746 1.00 82.00 79 ILE A O 1
ATOM 632 N N . GLY A 1 80 ? -4.576 -1.068 10.979 1.00 78.75 80 GLY A N 1
ATOM 633 C CA . GLY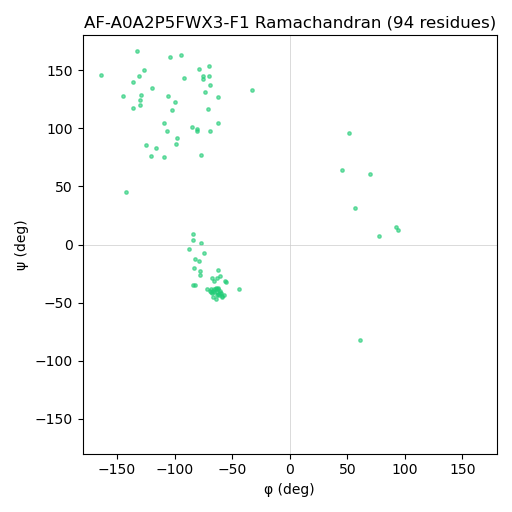 A 1 80 ? -3.367 -1.820 10.667 1.00 78.75 80 GLY A CA 1
ATOM 634 C C . GLY A 1 80 ? -2.739 -1.329 9.359 1.00 78.75 80 GLY A C 1
ATOM 635 O O . GLY A 1 80 ? -3.364 -0.676 8.525 1.00 78.75 80 GLY A O 1
ATOM 636 N N . ALA A 1 81 ? -1.471 -1.656 9.159 1.00 77.31 81 ALA A N 1
ATOM 637 C CA . ALA A 1 81 ? -0.792 -1.426 7.894 1.00 77.31 81 ALA A CA 1
ATOM 638 C C . ALA A 1 81 ? 0.024 -2.669 7.545 1.00 77.31 81 ALA A C 1
ATOM 640 O O . ALA A 1 81 ? 0.612 -3.295 8.424 1.00 77.31 81 ALA A O 1
ATOM 641 N N . ALA A 1 82 ? 0.026 -3.036 6.271 1.00 72.75 82 ALA A N 1
ATOM 642 C CA . ALA A 1 82 ? 0.854 -4.099 5.724 1.00 72.75 82 ALA A CA 1
ATOM 643 C C . ALA A 1 82 ? 1.515 -3.562 4.446 1.00 72.75 82 ALA A C 1
ATOM 645 O O . ALA A 1 82 ? 1.161 -2.484 3.972 1.00 72.75 82 ALA A O 1
ATOM 646 N N . GLY A 1 83 ? 2.523 -4.257 3.934 1.00 66.94 83 GLY A N 1
ATOM 647 C CA . GLY A 1 83 ? 3.208 -3.892 2.699 1.00 66.94 83 GLY A CA 1
ATOM 648 C C . GLY A 1 83 ? 4.027 -5.055 2.172 1.00 66.94 83 GLY A C 1
ATOM 649 O O . GLY A 1 83 ? 4.523 -5.870 2.952 1.00 66.94 83 GLY A O 1
ATOM 650 N N . PHE A 1 84 ? 4.120 -5.169 0.848 1.00 63.41 84 PHE A N 1
ATOM 651 C CA . PHE A 1 84 ? 4.804 -6.272 0.178 1.00 63.41 84 PHE A CA 1
ATOM 652 C C . PHE A 1 84 ? 5.972 -5.782 -0.684 1.00 63.41 84 PHE A C 1
ATOM 654 O O . PHE A 1 84 ? 5.825 -4.862 -1.486 1.00 63.41 84 PHE A O 1
ATOM 661 N N . CYS A 1 85 ? 7.105 -6.482 -0.564 1.00 66.44 85 CYS A N 1
ATOM 662 C CA . CYS A 1 85 ? 8.317 -6.345 -1.379 1.00 66.44 85 CYS A CA 1
ATOM 663 C C . CYS A 1 85 ? 8.991 -4.960 -1.329 1.00 66.44 85 CYS A C 1
ATOM 665 O O . CYS A 1 85 ? 9.945 -4.791 -0.573 1.00 66.44 85 CYS A O 1
ATOM 667 N N . TRP A 1 86 ? 8.510 -3.999 -2.117 1.00 60.81 86 TRP A N 1
ATOM 668 C CA . TRP A 1 86 ? 9.129 -2.682 -2.308 1.00 60.81 86 TRP A CA 1
ATOM 669 C C . TRP A 1 86 ? 8.773 -1.692 -1.187 1.00 60.81 86 TRP A C 1
ATOM 671 O O . TRP A 1 86 ? 9.635 -0.945 -0.731 1.00 60.81 86 TRP A O 1
ATOM 681 N N . VAL A 1 87 ? 7.550 -1.758 -0.645 1.00 53.62 87 VAL A N 1
ATOM 682 C CA . VAL A 1 87 ? 7.164 -0.979 0.541 1.00 53.62 87 VAL A CA 1
ATOM 683 C C . VAL A 1 87 ? 7.286 -1.851 1.785 1.00 53.62 87 VAL A C 1
ATOM 685 O O . VAL A 1 87 ? 6.355 -2.568 2.162 1.00 53.62 87 VAL A O 1
ATOM 688 N N . ARG A 1 88 ? 8.441 -1.822 2.446 1.00 40.66 88 ARG A N 1
ATOM 689 C CA . ARG A 1 88 ? 8.591 -2.451 3.762 1.00 40.66 88 ARG A CA 1
ATOM 690 C C . ARG A 1 88 ? 8.131 -1.476 4.846 1.00 40.66 88 ARG A C 1
ATOM 692 O O . ARG A 1 88 ? 8.895 -0.617 5.263 1.00 40.66 88 ARG A O 1
ATOM 699 N N . VAL A 1 89 ? 6.918 -1.666 5.365 1.00 44.62 89 VAL A N 1
ATOM 700 C CA . VAL A 1 89 ? 6.519 -1.123 6.675 1.00 44.62 89 VAL A CA 1
ATOM 701 C C . VAL A 1 89 ? 6.463 -2.277 7.669 1.00 44.62 89 VAL A C 1
ATOM 703 O O . VAL A 1 89 ? 5.476 -3.003 7.745 1.00 44.62 89 VAL A O 1
ATOM 706 N N . THR A 1 90 ? 7.530 -2.460 8.447 1.00 38.25 90 THR A N 1
ATOM 707 C CA . THR A 1 90 ? 7.478 -3.229 9.697 1.00 38.25 90 THR A CA 1
ATOM 708 C C . THR A 1 90 ? 7.353 -2.239 10.846 1.00 38.25 90 THR A C 1
ATOM 710 O O . THR A 1 90 ? 8.353 -1.801 11.406 1.00 38.25 90 THR A O 1
ATOM 713 N N . GLY A 1 91 ? 6.121 -1.851 11.168 1.00 37.38 91 GLY A N 1
ATOM 714 C CA . GLY A 1 91 ? 5.812 -1.005 12.314 1.00 37.38 91 GLY A CA 1
ATOM 715 C C . GLY A 1 91 ? 4.591 -1.549 13.041 1.00 37.38 91 GLY A C 1
ATOM 716 O O . GLY A 1 91 ? 3.501 -1.599 12.477 1.00 37.38 91 GLY A O 1
ATOM 717 N N . HIS A 1 92 ? 4.762 -1.955 14.298 1.00 35.09 92 HIS A N 1
ATOM 718 C CA . HIS A 1 92 ? 3.638 -2.050 15.225 1.00 35.09 92 HIS A CA 1
ATOM 719 C C . HIS A 1 92 ? 3.073 -0.634 15.390 1.00 35.09 92 HIS A C 1
ATOM 721 O O . HIS A 1 92 ? 3.674 0.190 16.075 1.00 35.09 92 HIS A O 1
ATOM 727 N N . VAL A 1 93 ? 1.933 -0.333 14.762 1.00 44.47 93 VAL A N 1
ATOM 728 C CA . VAL A 1 93 ? 1.233 0.944 14.959 1.00 44.47 93 VAL A CA 1
ATOM 729 C C . VAL A 1 93 ? 0.490 0.879 16.295 1.00 44.47 93 VAL A C 1
ATOM 731 O O . VAL A 1 93 ? -0.714 0.651 16.366 1.00 44.47 93 VAL A O 1
ATOM 734 N N . ARG A 1 94 ? 1.240 1.028 17.386 1.00 33.09 94 ARG A N 1
ATOM 735 C CA . ARG A 1 94 ? 0.713 1.572 18.638 1.00 33.09 94 ARG A CA 1
ATOM 736 C C . ARG A 1 94 ? 1.196 3.018 18.692 1.00 33.09 94 ARG A C 1
ATOM 738 O O . ARG A 1 94 ? 2.398 3.243 18.751 1.00 33.09 94 ARG A O 1
ATOM 745 N N . ASN A 1 95 ? 0.256 3.959 18.653 1.00 30.20 95 ASN A N 1
ATOM 746 C CA . ASN A 1 9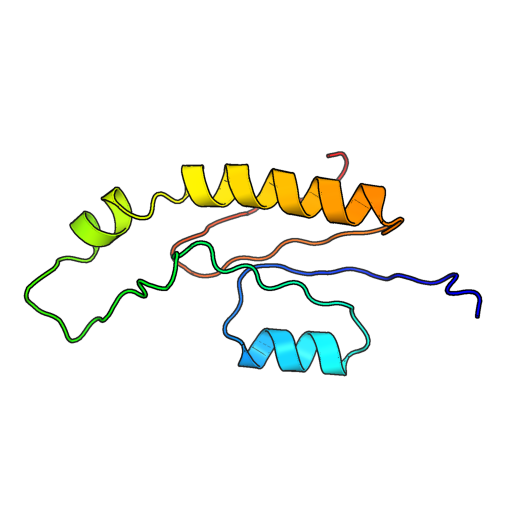5 ? 0.470 5.406 18.782 1.00 30.20 95 ASN A CA 1
ATOM 747 C C . ASN A 1 95 ? 1.185 6.098 17.606 1.00 30.20 95 ASN A C 1
ATOM 749 O O . ASN A 1 95 ? 2.208 6.753 17.782 1.00 30.20 95 ASN A O 1
ATOM 753 N N . LEU A 1 96 ? 0.584 6.026 16.418 1.00 40.94 96 LEU A N 1
ATOM 754 C CA . LEU A 1 96 ? 0.428 7.253 15.626 1.00 40.94 96 LEU A CA 1
ATOM 755 C C . LEU A 1 96 ? -0.910 7.887 15.984 1.00 40.94 96 LEU A C 1
ATOM 757 O O . LEU A 1 96 ? -1.798 7.098 16.384 1.00 40.94 96 LEU A O 1
#

InterPro domains:
  IPR002925 Dienelactone hydrolase [PF01738] (16-86)
  IPR029058 Alpha/Beta hydrolase fold [G3DSA:3.40.50.1820] (7-87)

Nearest PDB structures (foldseek):
  2p5x-assembly2_B  TM=3.781E-01  e=2.414E+00  Homo sapiens
  1dla-assembly3_C  TM=2.715E-01  e=1.009E+00  Sus scrofa

Secondary structure (DSSP, 8-state):
------B-------HHHHHHHHHTT-------SSTT----TT-TTS-HHHHHHHS-HHHHHHHHHHHHHHHHHTT-SB------TTS------S--

Radius of gyration: 15.24 Å; Cα contacts (8 Å, |Δi|>4): 87; chains: 1; bounding box: 44×23×40 Å

Foldseek 3Di:
DDDPDQDEEEEADDVVVQVVCVVVVHDYDYDDLLPPPDDDPPPPPDDPVNSCVVRPLVSVVVVVVVVVVVCVVVPRPDYYYDHDDRNDDPDPPDDD

Solvent-accessible surface area (backbone atoms only — not comparable to full-atom values): 6126 Å² total; per-residue (Å²): 137,88,78,94,73,62,52,48,29,54,31,58,58,65,65,76,53,46,54,53,45,36,74,71,72,25,59,66,64,78,79,76,75,54,77,88,60,75,90,56,91,86,45,84,90,56,55,73,68,60,52,38,70,80,52,40,52,66,62,45,48,57,53,48,51,53,52,54,51,53,44,42,76,74,65,45,80,43,69,50,68,42,44,58,91,76,43,78,60,92,65,85,76,74,85,122

Sequence (96 aa):
MDYPHLFRVTYLIKLKLADKVAGAGFFVAVPDFLKGDPYVPEDTSRSIQDWIKEHSAEEAFEKAKVVIQDLKSKGFSAIGAAGFCWVRVTGHVRNL

Organism: Trema orientale (NCBI:txid63057)